Protein AF-A0A1V2QGU8-F1 (afdb_monomer_lite)

Secondary structure (DSSP, 8-state):
---TTTTTTHHHHTT--HHHHHHHHHHHHHHHHSS-EEEEEEEESSTTSPEEEEEEEEEE-HHHHS-HHHHHHHHHHHHHHHHHH--S---SSTTSPPPPSEEEEEEEEEEGGGGGG--TT-EEEEE----SHHHHHHHHHHHHHHTS--

Radius of gyration: 20.59 Å; chains: 1; bounding box: 44×32×71 Å

pLDDT: mean 78.61, std 14.87, range [33.34, 94.44]

Structure (mmCIF, N/CA/C/O backbone):
data_AF-A0A1V2QGU8-F1
#
_entry.id   AF-A0A1V2QGU8-F1
#
loop_
_atom_site.group_PDB
_atom_site.id
_atom_site.type_symbol
_atom_site.label_atom_id
_atom_site.label_alt_id
_atom_site.label_comp_id
_atom_site.label_asym_id
_atom_site.label_entity_id
_atom_site.label_seq_id
_atom_site.pdbx_PDB_ins_code
_atom_site.Cartn_x
_atom_site.Cartn_y
_atom_site.Cartn_z
_atom_site.occupancy
_atom_site.B_iso_or_equiv
_atom_site.auth_seq_id
_atom_site.auth_comp_id
_atom_site.auth_asym_id
_atom_site.auth_atom_id
_atom_site.pdbx_PDB_model_num
ATOM 1 N N . MET A 1 1 ? 11.550 21.741 -3.006 1.00 41.78 1 MET A N 1
ATOM 2 C CA . MET A 1 1 ? 11.364 20.916 -1.795 1.00 41.78 1 MET A CA 1
ATOM 3 C C . MET A 1 1 ? 12.105 19.612 -2.022 1.00 41.78 1 MET A C 1
ATOM 5 O O . MET A 1 1 ? 11.715 18.858 -2.901 1.00 41.78 1 MET A O 1
ATOM 9 N N . GLN A 1 2 ? 13.230 19.404 -1.339 1.00 33.34 2 GLN A N 1
ATOM 10 C CA . GLN A 1 2 ? 13.878 18.092 -1.296 1.00 33.34 2 GLN A CA 1
ATOM 11 C C . GLN A 1 2 ? 13.018 17.204 -0.393 1.00 33.34 2 GLN A C 1
ATOM 13 O O . GLN A 1 2 ? 12.654 17.648 0.692 1.00 33.34 2 GLN A O 1
ATOM 18 N N . TYR A 1 3 ? 12.675 15.998 -0.843 1.00 42.44 3 TYR A N 1
ATOM 19 C CA . TYR A 1 3 ? 12.063 14.953 -0.019 1.00 42.44 3 TYR A CA 1
ATOM 20 C C . TYR A 1 3 ? 13.180 13.971 0.359 1.00 42.44 3 TYR A C 1
ATOM 22 O O . TYR A 1 3 ? 13.440 13.046 -0.408 1.00 42.44 3 TYR A O 1
ATOM 30 N N . PRO A 1 4 ? 13.902 14.152 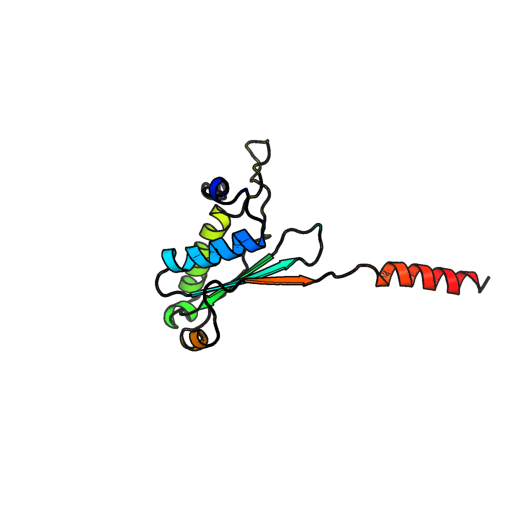1.483 1.00 53.25 4 PRO A N 1
ATOM 31 C CA . PRO A 1 4 ? 15.121 13.388 1.731 1.00 53.25 4 PRO A CA 1
ATOM 32 C C . PRO A 1 4 ? 14.880 11.917 2.111 1.00 53.25 4 PRO A C 1
ATOM 34 O O . PRO A 1 4 ? 15.836 11.242 2.491 1.00 53.25 4 PRO A O 1
ATOM 37 N N . TYR A 1 5 ? 13.644 11.410 2.043 1.00 59.56 5 TYR A N 1
ATOM 38 C CA . TYR A 1 5 ? 13.246 10.121 2.623 1.00 59.56 5 TYR A CA 1
ATOM 39 C C . TYR A 1 5 ? 12.699 9.092 1.621 1.00 59.56 5 TYR A C 1
ATOM 41 O O . TYR A 1 5 ? 12.686 7.904 1.931 1.00 59.56 5 TYR A O 1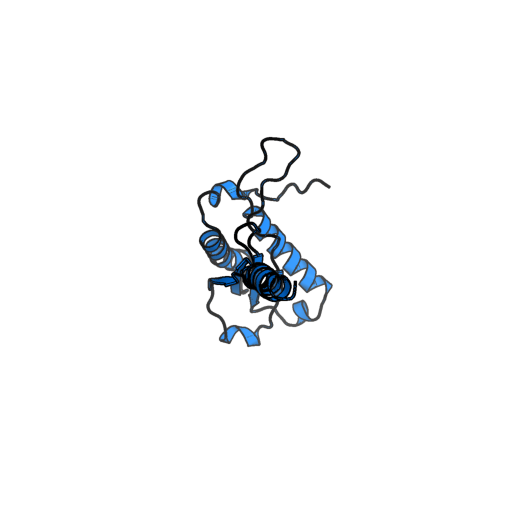
ATOM 49 N N . ILE A 1 6 ? 12.317 9.504 0.408 1.00 68.88 6 ILE A N 1
ATOM 50 C CA . ILE A 1 6 ? 11.683 8.604 -0.568 1.00 68.88 6 ILE A CA 1
ATOM 51 C C . ILE A 1 6 ? 12.717 7.612 -1.117 1.00 68.88 6 ILE A C 1
ATOM 53 O O . ILE A 1 6 ? 13.813 7.997 -1.532 1.00 68.88 6 ILE A O 1
ATOM 57 N N . GLY A 1 7 ? 12.369 6.325 -1.092 1.00 74.94 7 GLY A N 1
ATOM 58 C CA . GLY A 1 7 ? 13.223 5.246 -1.579 1.00 74.94 7 GLY A CA 1
ATOM 59 C C . GLY A 1 7 ? 14.373 4.825 -0.674 1.00 74.94 7 GLY A C 1
ATOM 60 O O . GLY A 1 7 ? 15.192 4.037 -1.115 1.00 74.94 7 GLY A O 1
ATOM 61 N N . ARG A 1 8 ? 14.483 5.280 0.581 1.00 82.25 8 ARG A N 1
ATOM 62 C CA . ARG A 1 8 ? 15.614 4.893 1.457 1.00 82.25 8 ARG A CA 1
ATOM 63 C C . ARG A 1 8 ? 15.790 3.380 1.643 1.00 82.25 8 ARG A C 1
ATOM 65 O O . ARG A 1 8 ? 16.911 2.926 1.869 1.00 82.25 8 ARG A O 1
ATOM 72 N N . ARG A 1 9 ? 14.712 2.603 1.522 1.00 84.06 9 ARG A N 1
ATOM 73 C CA . ARG A 1 9 ? 14.689 1.142 1.700 1.00 84.06 9 ARG A CA 1
ATOM 74 C C . ARG A 1 9 ? 14.442 0.393 0.387 1.00 84.06 9 ARG A C 1
ATOM 76 O O . ARG A 1 9 ? 14.146 -0.800 0.391 1.00 84.06 9 ARG A O 1
ATOM 83 N N . PHE A 1 10 ? 14.599 1.063 -0.760 1.00 82.50 10 PHE A N 1
ATOM 84 C CA . PHE A 1 10 ? 14.377 0.446 -2.072 1.00 82.50 10 PHE A CA 1
ATOM 85 C C . PHE A 1 10 ? 15.278 -0.778 -2.305 1.00 82.50 10 PHE A C 1
ATOM 87 O O . PHE A 1 10 ? 14.813 -1.780 -2.833 1.00 82.50 10 PHE A O 1
ATOM 94 N N . HIS A 1 11 ? 16.532 -0.740 -1.845 1.00 82.88 11 HIS A N 1
ATOM 95 C CA . HIS A 1 11 ? 17.500 -1.832 -1.985 1.00 82.88 11 HIS A CA 1
ATOM 96 C C . HIS A 1 11 ? 17.025 -3.136 -1.316 1.00 82.88 11 HIS A C 1
ATOM 98 O O . HIS A 1 11 ? 17.378 -4.229 -1.747 1.00 82.88 11 HIS A O 1
ATOM 104 N N . GLU A 1 12 ? 16.165 -3.050 -0.296 1.00 86.56 12 GLU A N 1
ATOM 105 C CA . GLU A 1 12 ? 15.563 -4.222 0.356 1.00 86.56 12 GLU A CA 1
ATOM 106 C C . GLU A 1 12 ? 14.490 -4.886 -0.523 1.00 86.56 12 GLU A C 1
ATOM 108 O O . GLU A 1 12 ? 14.176 -6.071 -0.370 1.00 86.56 12 GLU A O 1
ATOM 113 N N . THR A 1 13 ? 13.914 -4.124 -1.455 1.00 84.19 13 THR A N 1
ATOM 114 C CA . THR A 1 13 ? 12.712 -4.497 -2.208 1.00 84.19 13 THR A CA 1
ATOM 115 C C . THR A 1 13 ? 12.879 -4.433 -3.724 1.00 84.19 13 THR A C 1
ATOM 117 O O . THR A 1 13 ? 11.959 -4.816 -4.447 1.00 84.19 13 THR A O 1
ATOM 120 N N . GLU A 1 14 ? 14.049 -4.047 -4.234 1.00 82.56 14 GLU A N 1
ATOM 121 C CA . GLU A 1 14 ? 14.338 -3.870 -5.663 1.00 82.56 14 GLU A CA 1
ATOM 122 C C . GLU A 1 14 ? 14.016 -5.123 -6.494 1.00 82.56 14 GLU A C 1
ATOM 124 O O . GLU A 1 14 ? 13.471 -5.036 -7.591 1.00 82.56 14 GLU A O 1
ATOM 129 N N . ARG A 1 15 ? 14.229 -6.310 -5.925 1.00 85.50 15 ARG A N 1
ATOM 130 C CA . ARG A 1 15 ? 13.960 -7.603 -6.571 1.00 85.50 15 ARG A CA 1
ATOM 131 C C . ARG A 1 15 ? 12.506 -8.069 -6.486 1.00 85.50 15 ARG A C 1
ATOM 133 O O . ARG A 1 15 ? 12.149 -9.077 -7.091 1.00 85.50 15 ARG A O 1
ATOM 140 N N . LEU A 1 16 ? 11.677 -7.406 -5.681 1.00 87.56 16 LEU A N 1
ATOM 141 C CA . LEU A 1 16 ? 10.292 -7.812 -5.466 1.00 87.56 16 LEU A CA 1
ATOM 142 C C . LEU A 1 16 ? 9.410 -7.336 -6.619 1.00 87.56 16 LEU A C 1
ATOM 144 O O . LEU A 1 16 ? 9.430 -6.169 -7.003 1.00 87.56 16 LEU A O 1
ATOM 148 N N . SER A 1 17 ? 8.558 -8.229 -7.118 1.00 88.19 17 SER A N 1
ATOM 149 C CA . SER A 1 17 ? 7.426 -7.819 -7.950 1.00 88.19 17 SER A CA 1
ATOM 150 C C . SER A 1 17 ? 6.452 -6.946 -7.150 1.00 88.19 17 SER A C 1
ATOM 152 O O . SER A 1 17 ? 6.402 -7.008 -5.922 1.00 88.19 17 SER A O 1
ATOM 154 N N . VAL A 1 18 ? 5.612 -6.171 -7.836 1.00 89.56 18 VAL A N 1
ATOM 155 C CA . VAL A 1 18 ? 4.650 -5.266 -7.183 1.00 89.56 18 VAL A CA 1
ATOM 156 C C . VAL A 1 18 ? 3.725 -5.973 -6.170 1.00 89.56 18 VAL A C 1
ATOM 158 O O . VAL A 1 18 ? 3.604 -5.485 -5.045 1.00 89.56 18 VAL A O 1
ATOM 161 N N . PRO A 1 19 ? 3.118 -7.140 -6.470 1.00 89.94 19 PRO A N 1
ATOM 162 C CA . PRO A 1 19 ? 2.336 -7.872 -5.473 1.00 89.94 19 PRO A CA 1
ATOM 163 C C . PRO A 1 19 ? 3.158 -8.350 -4.269 1.00 89.94 19 PRO A C 1
ATOM 165 O O . PRO A 1 19 ? 2.643 -8.383 -3.152 1.00 89.94 19 PRO A O 1
ATOM 168 N N . GLN A 1 20 ? 4.427 -8.721 -4.476 1.00 90.69 20 GLN A N 1
ATOM 169 C CA . GLN A 1 20 ? 5.322 -9.120 -3.386 1.00 90.69 20 GLN A CA 1
ATOM 170 C C . GLN A 1 20 ? 5.703 -7.925 -2.513 1.00 90.69 20 GLN A C 1
ATOM 172 O O . GLN A 1 20 ? 5.694 -8.059 -1.294 1.00 90.69 20 GLN A O 1
ATOM 177 N N . LEU A 1 21 ? 5.971 -6.764 -3.116 1.00 92.25 21 LEU A N 1
ATOM 178 C CA . LEU A 1 21 ? 6.194 -5.516 -2.390 1.00 92.25 21 LEU A CA 1
ATOM 179 C C . LEU A 1 21 ? 4.964 -5.146 -1.552 1.00 92.25 21 LEU A C 1
ATOM 181 O O . LEU A 1 21 ? 5.097 -4.864 -0.369 1.00 92.25 21 LEU A O 1
ATOM 185 N N . ALA A 1 22 ? 3.759 -5.223 -2.121 1.00 92.69 22 ALA A N 1
ATOM 186 C CA . ALA A 1 22 ? 2.535 -4.962 -1.368 1.00 92.69 22 ALA A CA 1
ATOM 187 C C . ALA A 1 22 ? 2.364 -5.927 -0.187 1.00 92.69 22 ALA A C 1
ATOM 189 O O . ALA A 1 22 ? 1.989 -5.499 0.899 1.00 92.69 22 ALA A O 1
ATOM 190 N N . ARG A 1 23 ? 2.677 -7.218 -0.365 1.00 92.62 23 ARG A N 1
ATOM 191 C CA . ARG A 1 23 ? 2.626 -8.190 0.737 1.00 92.62 23 ARG A CA 1
ATOM 192 C C . ARG A 1 23 ? 3.655 -7.871 1.816 1.00 92.62 23 ARG A C 1
ATOM 194 O O . ARG A 1 23 ? 3.292 -7.830 2.982 1.00 92.62 23 ARG A O 1
ATOM 201 N N . HIS A 1 24 ? 4.886 -7.565 1.416 1.00 92.75 24 HIS A N 1
ATOM 202 C CA . HIS A 1 24 ? 5.939 -7.138 2.332 1.00 92.75 24 HIS A CA 1
ATOM 203 C C . HIS A 1 24 ? 5.516 -5.913 3.159 1.00 92.75 24 HIS A C 1
ATOM 205 O O . HIS A 1 24 ? 5.650 -5.923 4.379 1.00 92.75 24 HIS A O 1
ATOM 211 N N . LEU A 1 25 ? 4.918 -4.901 2.520 1.00 93.06 25 LEU A N 1
ATOM 212 C CA . LEU A 1 25 ? 4.381 -3.724 3.206 1.00 93.06 25 LEU A CA 1
ATOM 213 C C . LEU A 1 25 ? 3.269 -4.094 4.199 1.00 93.06 25 LEU A C 1
ATOM 215 O O . LEU A 1 25 ? 3.270 -3.595 5.320 1.00 93.06 25 LEU A O 1
ATOM 219 N N . MET A 1 26 ? 2.337 -4.979 3.828 1.00 93.81 26 MET A N 1
ATOM 220 C CA . MET A 1 26 ? 1.255 -5.393 4.733 1.00 93.81 26 MET A CA 1
ATOM 221 C C . MET A 1 26 ? 1.741 -6.227 5.928 1.00 93.81 26 MET A C 1
ATOM 223 O O . MET A 1 26 ? 1.037 -6.283 6.934 1.00 93.81 26 MET A O 1
ATOM 227 N N . ASP A 1 27 ? 2.924 -6.839 5.840 1.00 91.81 27 ASP A N 1
ATOM 228 C CA . ASP A 1 27 ? 3.565 -7.543 6.956 1.00 91.81 27 ASP A CA 1
ATOM 229 C C . ASP A 1 27 ? 4.368 -6.588 7.862 1.00 91.81 27 ASP A C 1
ATOM 231 O O . ASP A 1 27 ? 4.463 -6.809 9.072 1.00 91.81 27 ASP A O 1
ATOM 235 N N . GLU A 1 28 ? 4.934 -5.516 7.299 1.00 91.56 28 GLU A N 1
ATOM 236 C CA . GLU A 1 28 ? 5.786 -4.564 8.021 1.00 91.56 28 GLU A CA 1
ATOM 237 C C . GLU A 1 28 ? 4.993 -3.441 8.707 1.00 91.56 28 GLU A C 1
ATOM 239 O O . GLU A 1 28 ? 5.266 -3.110 9.863 1.00 91.56 28 GLU A O 1
ATOM 244 N N . LEU A 1 29 ? 3.967 -2.888 8.050 1.00 91.88 29 LEU A N 1
ATOM 245 C CA . LEU A 1 29 ? 3.142 -1.803 8.599 1.00 91.88 29 LEU A CA 1
ATOM 246 C C . LEU A 1 29 ? 2.537 -2.129 9.982 1.00 91.88 29 LEU A C 1
ATOM 248 O O . LEU A 1 29 ? 2.667 -1.297 10.883 1.00 91.88 29 LEU A O 1
ATOM 252 N N . PRO A 1 30 ? 1.954 -3.320 10.236 1.00 90.88 30 PRO A N 1
ATOM 253 C CA . PRO A 1 30 ? 1.438 -3.653 11.566 1.00 90.88 30 PRO A CA 1
ATOM 254 C C . PRO A 1 30 ? 2.491 -3.542 12.680 1.00 90.88 30 PRO A C 1
ATOM 256 O O . PRO A 1 30 ? 2.169 -3.132 13.795 1.00 90.88 30 PRO A O 1
ATOM 259 N N . ARG A 1 31 ? 3.759 -3.867 12.385 1.00 90.56 31 ARG A N 1
ATOM 260 C CA . ARG A 1 31 ? 4.862 -3.805 13.360 1.00 90.56 31 ARG A CA 1
ATOM 261 C C . ARG A 1 31 ? 5.223 -2.369 13.725 1.00 90.56 31 ARG A C 1
ATOM 263 O O . ARG A 1 31 ? 5.548 -2.101 14.874 1.00 90.56 31 ARG A O 1
ATOM 270 N N . GLN A 1 32 ? 5.147 -1.461 12.754 1.00 89.56 32 GLN A N 1
ATOM 271 C CA . GLN A 1 32 ? 5.494 -0.047 12.925 1.00 89.56 32 GLN A CA 1
ATOM 272 C C . GLN A 1 32 ? 4.388 0.750 13.626 1.00 89.56 32 GLN A C 1
ATOM 274 O O . GLN A 1 32 ? 4.668 1.724 14.325 1.00 89.56 32 GLN A O 1
ATOM 279 N N . PHE A 1 33 ? 3.130 0.347 13.430 1.00 89.75 33 PHE A N 1
ATOM 280 C CA . PHE A 1 33 ? 1.972 1.114 13.882 1.00 89.75 33 PHE A CA 1
ATOM 281 C C . PHE A 1 33 ? 1.243 0.537 15.096 1.00 89.75 33 PHE A C 1
ATOM 283 O O . PHE A 1 33 ? 0.435 1.263 15.657 1.00 89.75 33 PHE A O 1
ATOM 290 N N . GLY A 1 34 ? 1.544 -0.697 15.523 1.00 82.69 34 GLY A N 1
ATOM 291 C CA . GLY A 1 34 ? 1.134 -1.269 16.812 1.00 82.69 34 GLY A CA 1
ATOM 292 C C . GLY A 1 34 ? -0.378 -1.271 17.076 1.00 82.69 34 GLY A C 1
ATOM 293 O O . GLY A 1 34 ? -0.966 -0.258 17.429 1.00 82.69 34 GLY A O 1
ATOM 294 N N . GLY A 1 35 ? -1.030 -2.430 16.959 1.00 84.06 35 GLY A N 1
ATOM 295 C CA . GLY A 1 35 ? -2.477 -2.557 17.209 1.00 84.06 35 GLY A CA 1
ATOM 296 C C . GLY A 1 35 ? -3.368 -2.149 16.029 1.00 84.06 35 GLY A C 1
ATOM 297 O O . GLY A 1 35 ? -4.562 -2.447 16.036 1.00 84.06 35 GLY A O 1
ATOM 298 N N . LEU A 1 36 ? -2.783 -1.559 14.982 1.00 89.62 36 LEU A N 1
ATOM 299 C CA . LEU A 1 36 ? -3.429 -1.371 13.687 1.00 89.62 36 LEU A CA 1
ATOM 300 C C . LEU A 1 36 ? -3.206 -2.579 12.778 1.00 89.62 36 LEU A C 1
ATOM 302 O O . LEU A 1 36 ? -2.139 -3.197 12.764 1.00 89.62 36 LEU A O 1
ATOM 306 N N . TRP A 1 37 ? -4.222 -2.880 11.977 1.00 90.94 37 TRP A N 1
ATOM 307 C CA . TRP A 1 37 ? -4.198 -3.978 11.019 1.00 90.94 37 TRP A CA 1
ATOM 308 C C . TRP A 1 37 ? -4.304 -3.425 9.608 1.00 90.94 37 TRP A C 1
ATOM 310 O O . TRP A 1 37 ? -4.975 -2.423 9.377 1.00 90.94 37 TRP A O 1
ATOM 320 N N . PHE A 1 38 ? -3.660 -4.097 8.659 1.00 92.31 38 PHE A N 1
ATOM 321 C CA . PHE A 1 38 ? -3.521 -3.589 7.301 1.00 92.31 38 PHE A CA 1
ATOM 322 C C . PHE A 1 38 ? -3.918 -4.649 6.279 1.00 92.31 38 PHE A C 1
ATOM 324 O O . PHE A 1 38 ? -3.620 -5.841 6.425 1.00 92.31 38 PHE A O 1
ATOM 331 N N . SER A 1 39 ? -4.580 -4.196 5.221 1.00 92.12 39 SER A N 1
ATOM 332 C CA . SER A 1 39 ? -4.762 -4.960 3.992 1.00 92.12 39 SER A CA 1
ATOM 333 C C . SER A 1 39 ? -4.589 -4.047 2.789 1.00 92.12 39 SER A C 1
ATOM 335 O O . SER A 1 39 ? -4.716 -2.828 2.908 1.00 92.12 39 SER A O 1
ATOM 337 N N . ALA A 1 40 ? -4.281 -4.635 1.638 1.00 93.19 40 ALA A N 1
ATOM 338 C CA . ALA A 1 40 ? -4.093 -3.870 0.420 1.00 93.19 40 ALA A CA 1
ATOM 339 C C . ALA A 1 40 ? -4.807 -4.492 -0.772 1.00 93.19 40 ALA A C 1
ATOM 341 O O . ALA A 1 40 ? -4.891 -5.714 -0.935 1.00 93.19 40 ALA A O 1
ATOM 342 N N . THR A 1 41 ? -5.246 -3.625 -1.672 1.00 92.00 41 THR A N 1
ATOM 343 C CA . THR A 1 41 ? -5.621 -3.993 -3.030 1.00 92.00 41 THR A CA 1
ATOM 344 C C . THR A 1 41 ? -4.665 -3.314 -3.992 1.00 92.00 41 THR A C 1
ATOM 346 O O . THR A 1 41 ? -4.581 -2.092 -4.022 1.00 92.00 41 THR A O 1
ATOM 349 N N . VAL A 1 42 ? -3.953 -4.105 -4.792 1.00 92.38 42 VAL A N 1
ATOM 350 C CA . VAL A 1 42 ? -3.104 -3.595 -5.870 1.00 92.38 42 VAL A CA 1
ATOM 351 C C . VAL A 1 42 ? -3.755 -3.840 -7.215 1.00 92.38 42 VAL A C 1
ATOM 353 O O . VAL A 1 42 ? -4.262 -4.932 -7.489 1.00 92.38 42 VAL A O 1
ATOM 356 N N . TYR A 1 43 ? -3.755 -2.826 -8.068 1.00 90.44 43 TYR A N 1
ATOM 357 C CA . TYR A 1 43 ? -4.390 -2.914 -9.373 1.00 90.44 43 TYR A CA 1
ATOM 358 C C . TYR A 1 43 ? -3.735 -2.009 -10.400 1.00 90.44 43 TYR A C 1
ATOM 360 O O . TYR A 1 43 ? -2.981 -1.100 -10.074 1.00 90.44 43 TYR A O 1
ATOM 368 N N . ARG A 1 44 ? -4.029 -2.285 -11.666 1.00 87.06 44 ARG A N 1
ATOM 369 C CA . ARG A 1 44 ? -3.702 -1.417 -12.795 1.00 87.06 44 ARG A CA 1
ATOM 370 C C . ARG A 1 44 ? -4.798 -1.529 -13.844 1.00 87.06 44 ARG A C 1
ATOM 372 O O . ARG A 1 44 ? -5.361 -2.612 -14.036 1.00 87.06 44 ARG A O 1
ATOM 379 N N . TYR A 1 45 ? -5.087 -0.419 -14.514 1.00 80.31 45 TYR A N 1
ATOM 380 C CA . TYR A 1 45 ? -6.086 -0.358 -15.587 1.00 80.31 45 TYR A CA 1
ATOM 381 C C . TYR A 1 45 ? -5.488 -0.655 -16.966 1.00 80.31 45 TYR A C 1
ATOM 383 O O . TYR A 1 45 ? -6.187 -1.061 -17.894 1.00 80.31 45 TYR A O 1
ATOM 391 N N . ARG A 1 46 ? -4.176 -0.459 -17.119 1.00 76.69 46 ARG A N 1
ATOM 392 C CA . ARG A 1 46 ? -3.439 -0.760 -18.346 1.00 76.69 46 ARG A CA 1
ATOM 393 C C . ARG A 1 46 ? -2.052 -1.298 -18.017 1.00 76.69 46 ARG A C 1
ATOM 395 O O . ARG A 1 46 ? -1.541 -1.094 -16.921 1.00 76.69 46 ARG A O 1
ATOM 402 N N . ALA A 1 47 ? -1.450 -2.020 -18.960 1.00 75.50 47 ALA A N 1
ATOM 403 C CA . ALA A 1 47 ? -0.135 -2.627 -18.757 1.00 75.50 47 ALA A CA 1
ATOM 404 C C . ALA A 1 47 ? 1.011 -1.599 -18.733 1.00 75.50 47 ALA A C 1
ATOM 406 O O . ALA A 1 47 ? 2.037 -1.879 -18.123 1.00 75.50 47 ALA A O 1
ATOM 407 N N . ASP A 1 48 ? 0.815 -0.445 -19.377 1.00 76.06 48 ASP A N 1
ATOM 408 C CA . ASP A 1 48 ? 1.761 0.671 -19.506 1.00 76.06 48 ASP A CA 1
ATOM 409 C C . ASP A 1 48 ? 1.647 1.715 -18.383 1.00 76.06 48 ASP A C 1
ATOM 411 O O . ASP A 1 48 ? 2.418 2.668 -18.353 1.00 76.06 48 ASP A O 1
ATOM 415 N N . GLN A 1 49 ? 0.694 1.552 -17.464 1.00 77.69 49 GLN A N 1
ATOM 416 C CA . GLN A 1 49 ? 0.513 2.453 -16.327 1.00 77.69 49 GLN A CA 1
ATOM 417 C C . GLN A 1 49 ? 1.206 1.915 -15.066 1.00 77.69 49 GLN A C 1
ATOM 419 O O . GLN A 1 49 ? 1.276 0.691 -14.886 1.00 77.69 49 GLN A O 1
ATOM 424 N N . PRO A 1 50 ? 1.665 2.806 -14.163 1.00 78.75 50 PRO A N 1
ATOM 425 C CA . PRO A 1 50 ? 2.074 2.412 -12.822 1.00 78.75 50 PRO A CA 1
ATOM 426 C C . PRO A 1 50 ? 0.940 1.683 -12.101 1.00 78.75 50 PRO A C 1
ATOM 428 O O . PRO A 1 50 ? -0.244 1.886 -12.388 1.00 78.75 50 PRO A O 1
ATOM 431 N N . TRP A 1 51 ? 1.298 0.835 -11.144 1.00 88.44 51 TRP A N 1
ATOM 432 C CA . TRP A 1 51 ? 0.292 0.196 -10.309 1.00 88.44 51 TRP A CA 1
ATOM 433 C C . TRP A 1 51 ? -0.323 1.210 -9.348 1.00 88.44 51 TRP A C 1
ATOM 435 O O . TRP A 1 51 ? 0.273 2.228 -9.020 1.00 88.44 51 TRP A O 1
ATOM 445 N N . THR A 1 52 ? -1.513 0.928 -8.855 1.00 90.94 52 THR A N 1
ATOM 446 C CA . THR A 1 52 ? -2.130 1.652 -7.745 1.00 90.94 52 THR A CA 1
ATOM 447 C C . THR A 1 52 ? -2.235 0.705 -6.561 1.00 90.94 52 THR A C 1
ATOM 449 O O . THR A 1 52 ? -2.426 -0.502 -6.749 1.00 90.94 52 THR A O 1
ATOM 452 N N . ILE A 1 53 ? -2.080 1.239 -5.351 1.00 93.19 53 ILE A N 1
ATOM 453 C CA . ILE A 1 53 ? -2.276 0.501 -4.106 1.00 93.19 53 ILE A CA 1
ATOM 454 C C . ILE A 1 53 ? -3.311 1.227 -3.251 1.00 93.19 53 ILE A C 1
ATOM 456 O O . ILE A 1 53 ? -3.104 2.365 -2.844 1.00 93.19 53 ILE A O 1
ATOM 460 N N . ASP A 1 54 ? -4.418 0.551 -2.968 1.00 92.94 54 ASP A N 1
ATOM 461 C CA . ASP A 1 54 ? -5.375 0.991 -1.960 1.00 92.94 54 ASP A CA 1
ATOM 462 C C . ASP A 1 54 ? -5.065 0.237 -0.666 1.00 92.94 54 ASP A C 1
ATOM 464 O O . ASP A 1 54 ? -5.202 -0.988 -0.626 1.00 92.94 54 ASP A O 1
ATOM 468 N N . VAL A 1 55 ? -4.670 0.946 0.386 1.00 94.44 55 VAL A N 1
ATOM 469 C CA . VAL A 1 55 ? -4.382 0.401 1.715 1.00 94.44 55 VAL A CA 1
ATOM 470 C C . VAL A 1 55 ? -5.567 0.664 2.632 1.00 94.44 55 VAL A C 1
ATOM 472 O O . VAL A 1 55 ? -5.961 1.804 2.852 1.00 94.44 55 VAL A O 1
ATOM 475 N N . GLN A 1 56 ? -6.133 -0.399 3.186 1.00 92.50 56 GLN A N 1
ATOM 476 C CA . GLN A 1 56 ? -7.179 -0.323 4.197 1.00 92.50 56 GLN A CA 1
ATOM 477 C C . GLN A 1 56 ? -6.548 -0.550 5.572 1.00 92.50 56 GLN A C 1
ATOM 479 O O . GLN A 1 56 ? -5.824 -1.533 5.763 1.00 92.50 56 GLN A O 1
ATOM 484 N N . VAL A 1 57 ? -6.819 0.360 6.508 1.00 93.19 57 VAL A N 1
ATOM 485 C CA . VAL A 1 57 ? -6.273 0.364 7.870 1.00 93.19 57 VAL A CA 1
ATOM 486 C C . VAL A 1 57 ? -7.411 0.157 8.855 1.00 93.19 57 VAL A C 1
ATOM 488 O O . VAL A 1 57 ? -8.359 0.935 8.872 1.00 93.19 57 VAL A O 1
ATOM 491 N N . PHE A 1 58 ? -7.307 -0.867 9.692 1.00 90.69 58 PHE A N 1
ATOM 492 C CA . PHE A 1 58 ? -8.346 -1.260 10.641 1.00 90.69 58 PHE A CA 1
ATOM 493 C C . PHE A 1 58 ? -7.867 -1.109 12.075 1.00 90.69 58 PHE A C 1
ATOM 495 O O . PHE A 1 58 ? -6.667 -1.179 12.354 1.00 90.69 58 PHE A O 1
ATOM 502 N N . GLY A 1 59 ? -8.820 -0.999 13.000 1.00 87.19 59 GLY A N 1
ATOM 503 C CA . GLY A 1 59 ? -8.498 -0.791 14.409 1.00 87.19 59 GLY A CA 1
ATOM 504 C C . GLY A 1 59 ? -8.231 0.662 14.764 1.00 87.19 59 GLY A C 1
ATOM 505 O O . GLY A 1 59 ? -7.583 0.920 15.770 1.00 87.19 59 GLY A O 1
ATOM 506 N N . VAL A 1 60 ? -8.662 1.606 13.924 1.00 87.81 60 VAL A N 1
ATOM 507 C CA . VAL A 1 60 ? -8.451 3.025 14.195 1.00 87.81 60 VAL A CA 1
ATOM 508 C C . VAL A 1 60 ? -9.505 3.493 15.193 1.00 87.81 60 VAL A C 1
ATOM 510 O O . VAL A 1 60 ? -10.708 3.380 14.944 1.00 87.81 60 VAL A O 1
ATOM 513 N N . ALA A 1 61 ? -9.042 4.026 16.322 1.00 87.38 61 ALA A N 1
ATOM 514 C CA . ALA A 1 61 ? -9.903 4.560 17.367 1.00 87.38 61 ALA A CA 1
ATOM 515 C C . ALA A 1 61 ? -10.775 5.715 16.841 1.00 87.38 61 ALA A C 1
ATOM 517 O O . ALA A 1 61 ? -10.317 6.554 16.058 1.00 87.38 61 ALA A O 1
ATOM 518 N N . SER A 1 62 ? -12.030 5.793 17.296 1.00 86.44 62 SER A N 1
ATOM 519 C CA . SER A 1 62 ? -13.004 6.770 16.779 1.00 86.44 62 SER A CA 1
ATOM 520 C C . SER A 1 62 ? -12.528 8.217 16.916 1.00 86.44 62 SER A C 1
ATOM 522 O O . SER A 1 62 ? -12.662 8.995 15.982 1.00 86.44 62 SER A O 1
ATOM 524 N N . ASN A 1 63 ? -11.846 8.563 18.010 1.00 85.94 63 ASN A N 1
ATOM 525 C CA . ASN A 1 63 ? -11.299 9.909 18.225 1.00 85.94 63 ASN A CA 1
ATOM 526 C C . ASN A 1 63 ? -10.249 10.339 17.176 1.00 85.94 63 ASN A C 1
ATOM 528 O O . ASN A 1 63 ? -10.005 11.536 16.999 1.00 85.94 63 ASN A O 1
ATOM 532 N N . VAL A 1 64 ? -9.599 9.384 16.506 1.00 86.06 64 VAL A N 1
ATOM 533 C CA . VAL A 1 64 ? -8.666 9.645 15.401 1.00 86.06 64 VAL A CA 1
ATOM 534 C C . VAL A 1 64 ? -9.430 9.850 14.094 1.00 86.06 64 VAL A C 1
ATOM 536 O O . VAL A 1 64 ? -9.055 10.721 13.314 1.00 86.06 64 VAL A O 1
ATOM 539 N N . LEU A 1 65 ? -10.502 9.088 13.867 1.00 85.69 65 LEU A N 1
ATOM 540 C CA . LEU A 1 65 ? -11.351 9.196 12.675 1.00 85.69 65 LEU A CA 1
ATOM 541 C C . LEU A 1 65 ? -12.196 10.476 12.679 1.00 85.69 65 LEU A C 1
ATOM 543 O O . LEU A 1 65 ? -12.286 11.153 11.656 1.00 85.69 65 LEU A O 1
ATOM 547 N N . ASP A 1 66 ? -12.727 10.855 13.841 1.00 88.31 66 ASP A N 1
ATOM 548 C CA . ASP A 1 66 ? -13.562 12.048 14.028 1.00 88.31 66 ASP A CA 1
ATOM 549 C C . ASP A 1 66 ? -12.757 13.357 13.906 1.00 88.31 66 ASP A C 1
ATOM 551 O O . ASP A 1 66 ? -13.319 14.443 13.755 1.00 88.31 66 ASP A O 1
ATOM 555 N N . SER A 1 67 ? -11.422 13.274 13.960 1.00 91.00 67 SER A N 1
ATOM 556 C CA . SER A 1 67 ? -10.518 14.414 13.830 1.00 91.00 67 SER A CA 1
ATOM 557 C C . SER A 1 67 ? -9.778 14.381 12.497 1.00 91.00 67 SER A C 1
ATOM 559 O O . SER A 1 67 ? -8.862 13.583 12.296 1.00 91.00 67 SER A O 1
ATOM 561 N N . SER A 1 68 ? -10.096 15.330 11.612 1.00 89.06 68 SER A N 1
ATOM 562 C CA . SER A 1 68 ? -9.405 15.480 10.325 1.00 89.06 68 SER A CA 1
ATOM 563 C C . SER A 1 68 ? -7.890 15.644 10.488 1.00 89.06 68 SER A C 1
ATOM 565 O O . SER A 1 68 ? -7.120 15.123 9.692 1.00 89.06 68 SER A O 1
ATOM 567 N N . HIS A 1 69 ? -7.424 16.330 11.531 1.00 92.00 69 HIS A N 1
ATOM 568 C CA . HIS A 1 69 ? -5.992 16.520 11.765 1.00 92.00 69 HIS A CA 1
ATOM 569 C C . HIS A 1 69 ? -5.272 15.212 12.119 1.00 92.00 69 HIS A C 1
ATOM 571 O O . HIS A 1 69 ? -4.190 14.933 11.597 1.00 92.00 69 HIS A O 1
ATOM 577 N N . HIS A 1 70 ? -5.861 14.390 12.992 1.00 89.00 70 HIS A N 1
ATOM 578 C CA . HIS A 1 70 ? -5.254 13.122 13.400 1.00 89.00 70 HIS A CA 1
ATOM 579 C C . HIS A 1 70 ? -5.290 12.080 12.281 1.00 89.00 70 HIS A C 1
ATOM 581 O O . HIS A 1 70 ? -4.280 11.407 12.061 1.00 89.00 70 HIS A O 1
ATOM 587 N N . SER A 1 71 ? -6.398 11.989 11.541 1.00 91.25 71 SER A N 1
ATOM 588 C CA . SER A 1 71 ? -6.512 11.089 10.393 1.00 91.25 71 SER A CA 1
ATOM 589 C C . SER A 1 71 ? -5.524 11.450 9.282 1.00 91.25 71 SER A C 1
ATOM 591 O O . SER A 1 71 ? -4.773 10.578 8.846 1.00 91.25 71 SER A O 1
ATOM 593 N N . HIS A 1 72 ? -5.405 12.731 8.904 1.00 92.38 72 HIS A N 1
ATOM 594 C CA . HIS A 1 72 ? -4.412 13.163 7.910 1.00 92.38 72 HIS A CA 1
ATOM 595 C C . HIS A 1 72 ? -2.975 12.890 8.358 1.00 92.38 72 HIS A C 1
ATOM 597 O O . HIS A 1 72 ? -2.159 12.450 7.551 1.00 92.38 72 HIS A O 1
ATOM 603 N N . ARG A 1 73 ? -2.650 13.107 9.640 1.00 93.00 73 ARG A N 1
ATOM 604 C CA . ARG A 1 73 ? -1.312 12.803 10.168 1.00 93.00 73 ARG A CA 1
ATOM 605 C C . ARG A 1 73 ? -1.001 11.305 10.087 1.00 93.00 73 ARG A C 1
ATOM 607 O O . ARG A 1 73 ? 0.106 10.939 9.701 1.00 93.00 73 ARG A O 1
ATOM 614 N N . LEU A 1 74 ? -1.956 10.447 10.451 1.00 92.50 74 LEU A N 1
ATOM 615 C CA . LEU A 1 74 ? -1.787 8.996 10.373 1.00 92.50 74 LEU A CA 1
ATOM 616 C C . LEU A 1 74 ? -1.625 8.533 8.918 1.00 92.50 74 LEU A C 1
ATOM 618 O O . LEU A 1 74 ? -0.685 7.801 8.616 1.00 92.50 74 LEU A O 1
ATOM 622 N N . MET A 1 75 ? -2.490 9.006 8.017 1.00 93.94 75 MET A N 1
ATOM 623 C CA . MET A 1 75 ? -2.403 8.708 6.584 1.00 93.94 75 MET A CA 1
ATOM 624 C C . MET A 1 75 ? -1.073 9.176 5.988 1.00 93.94 75 MET A C 1
ATOM 626 O O . MET A 1 75 ? -0.427 8.409 5.283 1.00 93.94 75 MET A O 1
ATOM 630 N N . GLY A 1 76 ? -0.627 10.391 6.319 1.00 92.81 76 GLY A N 1
ATOM 631 C CA . GLY A 1 76 ? 0.657 10.928 5.863 1.00 92.81 76 GLY A CA 1
ATOM 632 C C . GLY A 1 76 ? 1.830 10.046 6.283 1.00 92.81 76 GLY A C 1
ATOM 633 O O . GLY A 1 76 ? 2.642 9.670 5.447 1.00 92.81 76 GLY A O 1
ATOM 634 N N . ARG A 1 77 ? 1.860 9.612 7.548 1.00 92.69 77 ARG A N 1
ATOM 635 C CA . ARG A 1 77 ? 2.925 8.733 8.054 1.00 92.69 77 ARG A CA 1
ATOM 636 C C . ARG A 1 77 ? 2.931 7.352 7.387 1.00 92.69 77 ARG A C 1
ATOM 638 O O . ARG A 1 77 ? 3.995 6.782 7.164 1.00 92.69 77 ARG A O 1
ATOM 645 N N . ILE A 1 78 ? 1.758 6.793 7.085 1.00 93.69 78 ILE A N 1
ATOM 646 C CA . ILE A 1 78 ? 1.650 5.521 6.353 1.00 93.69 78 ILE A CA 1
ATOM 647 C C . ILE A 1 78 ? 2.132 5.701 4.908 1.00 93.69 78 ILE A C 1
ATOM 649 O O . ILE A 1 78 ? 2.871 4.856 4.409 1.00 93.69 78 ILE A O 1
ATOM 653 N N . ALA A 1 79 ? 1.741 6.796 4.251 1.00 92.69 79 ALA A N 1
ATOM 654 C CA . ALA A 1 79 ? 2.163 7.105 2.888 1.00 92.69 79 ALA A CA 1
ATOM 655 C C . ALA A 1 79 ? 3.685 7.279 2.794 1.00 92.69 79 ALA A C 1
ATOM 657 O O . ALA A 1 79 ? 4.309 6.648 1.946 1.00 92.69 79 ALA A O 1
ATOM 658 N N . GLU A 1 80 ? 4.280 8.038 3.719 1.00 90.44 80 GLU A N 1
ATOM 659 C CA . GLU A 1 80 ? 5.732 8.218 3.819 1.00 90.44 80 GLU A CA 1
ATOM 660 C C . GLU A 1 80 ? 6.460 6.876 3.909 1.00 90.44 80 GLU A C 1
ATOM 662 O O . GLU A 1 80 ? 7.392 6.632 3.146 1.00 90.44 80 GLU A O 1
ATOM 667 N N . LEU A 1 81 ? 6.002 5.973 4.784 1.00 90.56 81 LEU A N 1
ATOM 668 C CA . LEU A 1 81 ? 6.639 4.670 4.939 1.00 90.56 81 LEU A CA 1
ATOM 669 C C . LEU A 1 81 ? 6.483 3.795 3.691 1.00 90.56 81 LEU A C 1
ATOM 671 O O . LEU A 1 81 ? 7.418 3.092 3.332 1.00 90.56 81 LEU A O 1
ATOM 675 N N . ILE A 1 82 ? 5.340 3.835 3.001 1.00 91.44 82 ILE A N 1
ATOM 676 C CA . ILE A 1 82 ? 5.179 3.136 1.716 1.00 91.44 82 ILE A CA 1
ATOM 677 C C . ILE A 1 82 ? 6.172 3.692 0.690 1.00 91.44 82 ILE A C 1
ATOM 679 O O . ILE A 1 82 ? 6.826 2.915 -0.011 1.00 91.44 82 ILE A O 1
ATOM 683 N N . ASP A 1 83 ? 6.338 5.014 0.642 1.00 89.19 83 ASP A N 1
ATOM 684 C CA . ASP A 1 83 ? 7.247 5.688 -0.282 1.00 89.19 83 ASP A CA 1
ATOM 685 C C . ASP A 1 83 ? 8.731 5.380 -0.022 1.00 89.19 83 ASP A C 1
ATOM 687 O O . ASP A 1 83 ? 9.535 5.392 -0.958 1.00 89.19 83 ASP A O 1
ATOM 691 N N . GLU A 1 84 ? 9.116 4.997 1.199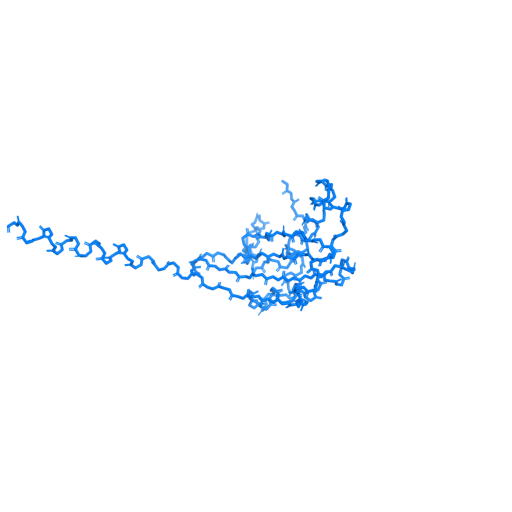 1.00 89.00 84 GLU A N 1
ATOM 692 C CA . GLU A 1 84 ? 10.474 4.514 1.494 1.00 89.00 84 GLU A CA 1
ATOM 693 C C . GLU A 1 84 ? 10.850 3.244 0.708 1.00 89.00 84 GLU A C 1
ATOM 695 O O . GLU A 1 84 ? 12.033 3.037 0.420 1.00 89.00 84 GLU A O 1
ATOM 700 N N . TYR A 1 85 ? 9.867 2.422 0.321 1.00 87.94 85 TYR A N 1
ATOM 701 C CA . TYR A 1 85 ? 10.059 1.195 -0.467 1.00 87.94 85 TYR A CA 1
ATOM 702 C C . TYR A 1 85 ? 9.603 1.328 -1.930 1.00 87.94 85 TYR A C 1
ATOM 704 O O . TYR A 1 85 ? 9.857 0.446 -2.751 1.00 87.94 85 TYR A O 1
ATOM 712 N N . ASN A 1 86 ? 8.888 2.400 -2.276 1.00 86.88 86 ASN A N 1
ATOM 713 C CA . ASN A 1 86 ? 8.153 2.537 -3.534 1.00 86.88 86 ASN A CA 1
ATOM 714 C C . ASN A 1 86 ? 9.001 3.110 -4.690 1.00 86.88 86 ASN A C 1
ATOM 716 O O . ASN A 1 86 ? 8.601 4.063 -5.364 1.00 86.88 86 ASN A O 1
ATOM 720 N N . ILE A 1 87 ? 10.167 2.514 -4.949 1.00 84.12 87 ILE A N 1
ATOM 721 C CA . ILE A 1 87 ? 11.036 2.855 -6.088 1.00 84.12 87 ILE A CA 1
ATOM 722 C C . ILE A 1 87 ? 11.526 1.574 -6.768 1.00 84.12 87 ILE A C 1
ATOM 724 O O . ILE A 1 87 ? 11.860 0.599 -6.099 1.00 84.12 87 ILE A O 1
ATOM 728 N N . THR A 1 88 ? 11.569 1.566 -8.106 1.00 72.06 88 THR A N 1
ATOM 729 C CA . THR A 1 88 ? 12.113 0.442 -8.885 1.00 72.06 88 THR A CA 1
ATOM 730 C C . THR A 1 88 ? 13.555 0.638 -9.348 1.00 72.06 88 THR A C 1
ATOM 732 O O . THR A 1 88 ? 14.270 -0.350 -9.447 1.00 72.06 88 THR A O 1
ATOM 735 N N . GLU A 1 89 ? 13.970 1.873 -9.637 1.00 66.69 89 GLU A N 1
ATOM 736 C CA . GLU A 1 89 ? 15.298 2.222 -10.164 1.00 66.69 89 GLU A CA 1
ATOM 737 C C . GLU A 1 89 ? 15.503 3.734 -10.015 1.00 66.69 89 GLU A C 1
ATOM 739 O O . GLU A 1 89 ? 14.569 4.485 -10.305 1.00 66.69 89 GLU A O 1
ATOM 744 N N . TYR A 1 90 ? 16.680 4.192 -9.574 1.00 61.69 90 TYR A N 1
ATOM 745 C CA . TYR A 1 90 ? 17.022 5.620 -9.587 1.00 61.69 90 TYR A CA 1
ATOM 746 C C . TYR A 1 90 ? 17.336 6.062 -11.014 1.00 61.69 90 TYR A C 1
ATOM 748 O O . TYR A 1 90 ? 18.087 5.393 -11.717 1.00 61.69 90 TYR A O 1
ATOM 756 N N . ALA A 1 91 ? 16.782 7.194 -11.446 1.00 56.16 91 ALA A N 1
ATOM 757 C CA . ALA A 1 91 ? 17.194 7.778 -12.711 1.00 56.16 91 ALA A CA 1
ATOM 758 C C . ALA A 1 91 ? 18.685 8.146 -12.622 1.00 56.16 91 ALA A C 1
ATOM 760 O O . ALA A 1 91 ? 19.135 8.685 -11.613 1.00 56.16 91 ALA A O 1
ATOM 761 N N . ASN A 1 92 ? 19.448 7.865 -13.683 1.00 50.28 92 ASN A N 1
ATOM 762 C CA . ASN A 1 92 ? 20.899 8.107 -13.771 1.00 50.28 92 ASN A CA 1
ATOM 763 C C . ASN A 1 92 ? 21.309 9.589 -13.633 1.00 50.28 92 ASN A C 1
ATOM 765 O O . ASN A 1 92 ? 22.485 9.925 -13.751 1.00 50.28 92 ASN A O 1
ATOM 769 N N . ASP A 1 93 ? 20.343 10.474 -13.407 1.00 48.81 93 ASP A N 1
ATOM 770 C CA . ASP A 1 93 ? 20.509 11.902 -13.249 1.00 48.81 93 ASP A CA 1
ATOM 771 C C . ASP A 1 93 ? 20.180 12.270 -11.796 1.00 48.81 93 ASP A C 1
ATOM 773 O O . ASP A 1 93 ? 19.092 11.981 -11.296 1.00 48.81 93 ASP A O 1
ATOM 777 N N . VAL A 1 94 ? 21.121 12.916 -11.104 1.00 49.72 94 VAL A N 1
ATOM 778 C CA . VAL A 1 94 ? 21.108 13.180 -9.645 1.00 49.72 94 VAL A CA 1
ATOM 779 C C . VAL A 1 94 ? 19.892 14.023 -9.200 1.00 49.72 94 VAL A C 1
ATOM 781 O O . VAL A 1 94 ? 19.614 14.171 -8.011 1.00 49.72 94 VAL A O 1
ATOM 784 N N . SER A 1 95 ? 19.143 14.572 -10.157 1.00 53.53 95 SER A N 1
ATOM 785 C CA . SER A 1 95 ? 17.955 15.402 -9.958 1.00 53.53 95 SER A CA 1
ATOM 786 C C . SER A 1 95 ? 16.615 14.672 -10.129 1.00 53.53 95 SER A C 1
ATOM 788 O O . SER A 1 95 ? 15.571 15.263 -9.846 1.00 53.53 95 SER A O 1
ATOM 790 N N . GLN A 1 96 ? 16.611 13.410 -10.567 1.00 53.06 96 GLN A N 1
ATOM 791 C CA . GLN A 1 96 ? 15.387 12.671 -10.868 1.00 53.06 96 GLN A CA 1
ATOM 792 C C . GLN A 1 96 ? 15.160 11.543 -9.853 1.00 53.06 96 GLN A C 1
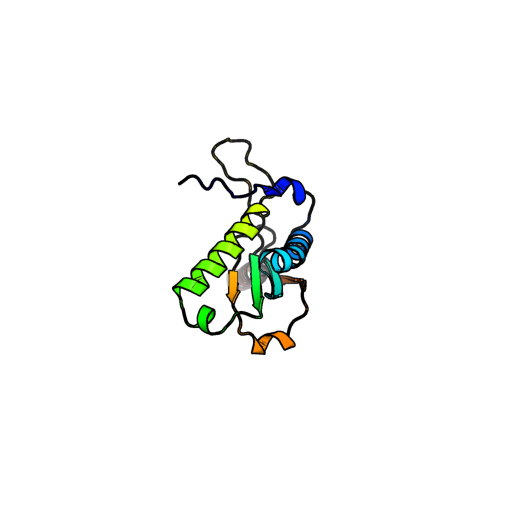ATOM 794 O O . GLN A 1 96 ? 15.954 10.612 -9.717 1.00 53.06 96 GLN A O 1
ATOM 799 N N . PHE A 1 97 ? 14.051 11.637 -9.113 1.00 59.47 97 PHE A N 1
ATOM 800 C CA . PHE A 1 97 ? 13.591 10.565 -8.232 1.00 59.47 97 PHE A CA 1
ATOM 801 C C . PHE A 1 97 ? 13.360 9.294 -9.052 1.00 59.47 97 PHE A C 1
ATOM 803 O O . PHE A 1 97 ? 12.910 9.358 -10.197 1.00 59.47 97 PHE A O 1
ATOM 810 N N . GLY A 1 98 ? 13.695 8.142 -8.474 1.00 66.81 98 GLY A N 1
ATOM 811 C CA . GLY A 1 98 ? 13.541 6.871 -9.161 1.00 66.81 98 GLY A CA 1
ATOM 812 C C . GLY A 1 98 ? 12.107 6.589 -9.614 1.00 66.81 98 GLY A C 1
ATOM 813 O O . GLY A 1 98 ? 11.146 7.154 -9.091 1.00 66.81 98 GLY A O 1
ATOM 814 N N . THR A 1 99 ? 11.950 5.701 -10.596 1.00 75.94 99 THR A N 1
ATOM 815 C CA . THR A 1 99 ? 10.622 5.373 -11.130 1.00 75.94 99 THR A CA 1
ATOM 816 C C . THR A 1 99 ? 9.795 4.681 -10.052 1.00 75.94 99 THR A C 1
ATOM 818 O O . THR A 1 99 ? 10.163 3.606 -9.566 1.00 75.94 99 THR A O 1
ATOM 821 N N . SER A 1 100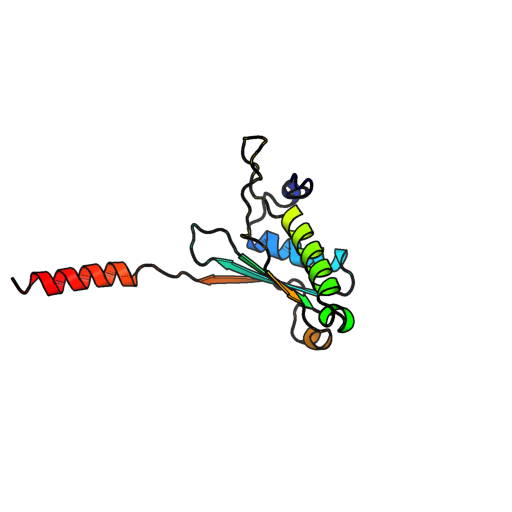 ? 8.678 5.301 -9.675 1.00 79.44 100 SER A N 1
ATOM 822 C CA . SER A 1 100 ? 7.790 4.768 -8.648 1.00 79.44 100 SER A CA 1
ATOM 823 C C . SER A 1 100 ? 7.014 3.549 -9.146 1.00 79.44 100 SER A C 1
ATOM 825 O O . SER A 1 100 ? 6.603 3.480 -10.307 1.00 79.44 100 SER A O 1
ATOM 827 N N . ARG A 1 101 ? 6.809 2.568 -8.263 1.00 83.56 101 ARG A N 1
ATOM 828 C CA . ARG A 1 101 ? 6.083 1.328 -8.586 1.00 83.56 101 ARG A CA 1
ATOM 829 C C . ARG A 1 101 ? 4.578 1.508 -8.449 1.00 83.56 101 ARG A C 1
ATOM 831 O O . ARG A 1 101 ? 3.819 0.957 -9.251 1.00 83.56 101 ARG A O 1
ATOM 838 N N . PHE A 1 102 ? 4.171 2.288 -7.452 1.00 88.12 102 PHE A N 1
ATOM 839 C CA . PHE A 1 102 ? 2.802 2.704 -7.209 1.00 88.12 102 PHE A CA 1
ATOM 840 C C . PHE A 1 102 ? 2.623 4.184 -7.544 1.00 88.12 102 PHE A C 1
ATOM 842 O O . PHE A 1 102 ? 3.427 5.008 -7.131 1.00 88.12 102 PHE A O 1
ATOM 849 N N . MET A 1 103 ? 1.513 4.555 -8.180 1.00 81.44 103 MET A N 1
ATOM 850 C CA . MET A 1 103 ? 1.122 5.945 -8.466 1.00 81.44 103 MET A CA 1
ATOM 851 C C . MET A 1 103 ? 0.749 6.759 -7.203 1.00 81.44 103 MET A C 1
ATOM 853 O O . MET A 1 103 ? 0.169 7.834 -7.311 1.00 81.44 103 MET A O 1
ATOM 857 N N . GLY A 1 104 ? 1.060 6.238 -6.014 1.00 73.81 104 GLY A N 1
ATOM 858 C CA . GLY A 1 104 ? 0.675 6.763 -4.707 1.00 73.81 104 GLY A CA 1
ATOM 859 C C . GLY A 1 104 ? -0.285 5.821 -3.965 1.00 73.81 104 GLY A C 1
ATOM 860 O O . GLY A 1 104 ? -1.129 5.177 -4.603 1.00 73.81 104 GLY A O 1
ATOM 861 N N . PRO A 1 105 ? -0.163 5.702 -2.632 1.00 86.88 105 PRO A N 1
ATOM 862 C CA . PRO A 1 105 ? -1.074 4.900 -1.832 1.00 86.88 105 PRO A CA 1
ATOM 863 C C . PRO A 1 105 ? -2.370 5.657 -1.531 1.00 86.88 105 PRO A C 1
ATOM 865 O O . PRO A 1 105 ? -2.358 6.756 -0.982 1.00 86.88 105 PRO A O 1
ATOM 868 N N . ASN A 1 106 ? -3.506 5.041 -1.837 1.00 91.00 106 ASN A N 1
ATOM 869 C CA . ASN A 1 106 ? -4.806 5.497 -1.362 1.00 91.00 106 ASN A CA 1
ATOM 870 C C . ASN A 1 106 ? -5.096 4.830 -0.015 1.00 91.00 106 ASN A C 1
ATOM 872 O O . ASN A 1 106 ? -5.242 3.612 0.049 1.00 91.00 106 ASN A O 1
ATOM 876 N N . ILE A 1 107 ? -5.142 5.607 1.065 1.00 93.44 107 ILE A N 1
ATOM 877 C CA . ILE A 1 107 ? -5.270 5.073 2.423 1.00 93.44 107 ILE A CA 1
ATOM 878 C C . ILE A 1 107 ? -6.688 5.315 2.927 1.00 93.44 107 ILE A C 1
ATOM 880 O O . ILE A 1 107 ? -7.147 6.451 2.995 1.00 93.44 107 ILE A O 1
ATOM 884 N N . VAL A 1 108 ? -7.363 4.241 3.321 1.00 91.50 108 VAL A N 1
ATOM 885 C CA . VAL A 1 108 ? -8.704 4.283 3.906 1.00 91.50 108 VAL A CA 1
ATOM 886 C C . VAL A 1 108 ? -8.602 3.833 5.356 1.00 91.50 108 VAL A C 1
ATOM 888 O O . VAL A 1 108 ? -8.218 2.695 5.630 1.00 91.50 108 VAL A O 1
ATOM 891 N N . LEU A 1 109 ? -8.921 4.737 6.282 1.00 91.69 109 LEU A N 1
ATOM 892 C CA . LEU A 1 109 ? -8.977 4.438 7.709 1.00 91.69 109 LEU A CA 1
ATOM 893 C C . LEU A 1 109 ? -10.375 3.938 8.074 1.00 91.69 109 LEU A C 1
ATOM 895 O O . LEU A 1 109 ? -11.369 4.534 7.664 1.00 91.69 109 LEU A O 1
ATOM 899 N N . LEU A 1 110 ? -10.436 2.855 8.838 1.00 88.12 110 LEU A N 1
ATOM 900 C CA . LEU A 1 110 ? -11.669 2.162 9.193 1.00 88.12 110 LEU A CA 1
ATOM 901 C C . LEU A 1 110 ? -11.755 1.973 10.706 1.00 88.12 110 LEU A C 1
ATOM 903 O O . LEU A 1 110 ? -10.736 1.852 11.399 1.00 88.12 110 LEU A O 1
ATOM 907 N N . HIS A 1 111 ? -12.984 1.952 11.212 1.00 82.88 111 HIS A N 1
ATOM 908 C CA . HIS A 1 111 ? -13.253 1.885 12.642 1.00 82.88 111 HIS A CA 1
ATOM 909 C C . HIS A 1 111 ? -12.814 0.545 13.248 1.00 82.88 111 HIS A C 1
ATOM 911 O O . HIS A 1 111 ? -12.688 -0.481 12.574 1.00 82.88 111 HIS A O 1
ATOM 917 N N . GLU A 1 112 ? -12.627 0.530 14.569 1.00 76.94 112 GLU A N 1
ATOM 918 C CA . GLU A 1 112 ? -12.290 -0.680 15.329 1.00 76.94 112 GLU A CA 1
ATOM 919 C C . GLU A 1 112 ? -13.309 -1.812 15.163 1.00 76.94 112 GLU A C 1
ATOM 921 O O . GLU A 1 112 ? -12.920 -2.963 14.975 1.00 76.94 112 GLU A O 1
ATOM 926 N N . TYR A 1 113 ? -14.609 -1.505 15.154 1.00 78.38 113 TYR A N 1
ATOM 927 C CA . TYR A 1 113 ? -15.655 -2.527 15.034 1.00 78.38 113 TYR A CA 1
ATOM 928 C C . TYR A 1 113 ? -15.674 -3.222 13.664 1.00 78.38 113 TYR A C 1
ATOM 930 O O . TYR A 1 113 ? -16.259 -4.295 13.522 1.00 78.38 113 TYR A O 1
ATOM 938 N N . GLU A 1 114 ? -15.016 -2.650 12.654 1.00 74.75 114 GLU A N 1
ATOM 939 C CA . GLU A 1 114 ? -14.911 -3.257 11.330 1.00 74.75 114 GLU A CA 1
ATOM 940 C C . GLU A 1 114 ? -13.840 -4.365 11.298 1.00 74.75 114 GLU A C 1
ATOM 942 O O . GLU A 1 114 ? -13.861 -5.196 10.393 1.00 74.75 114 GLU A O 1
ATOM 947 N N . GLN A 1 115 ? -12.960 -4.472 12.310 1.00 66.69 115 GLN A N 1
ATOM 948 C CA . GLN A 1 115 ? -11.837 -5.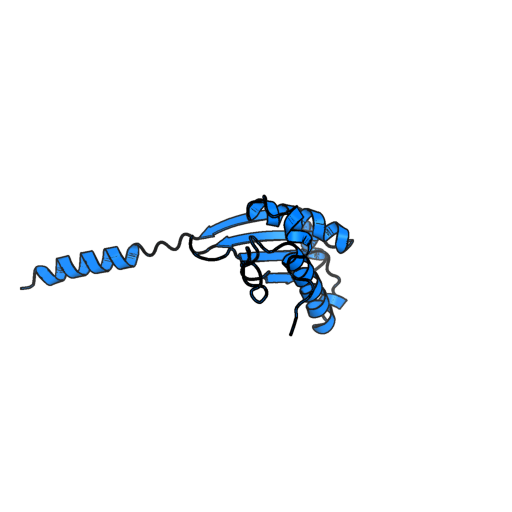429 12.365 1.00 66.69 115 GLN A CA 1
ATOM 949 C C . GLN A 1 115 ? -12.210 -6.884 12.028 1.00 66.69 115 GLN A C 1
ATOM 951 O O . GLN A 1 115 ? -11.422 -7.582 11.386 1.00 66.69 115 GLN A O 1
ATOM 956 N N . GLY A 1 116 ? -13.404 -7.348 12.416 1.00 66.88 116 GLY A N 1
ATOM 957 C CA . GLY A 1 116 ? -13.843 -8.736 12.221 1.00 66.88 116 GLY A CA 1
ATOM 958 C C . GLY A 1 116 ? -13.980 -9.179 10.757 1.00 66.88 116 GLY A C 1
ATOM 959 O O . GLY A 1 116 ? -14.112 -10.372 10.487 1.00 66.88 116 GLY A O 1
ATOM 960 N N . GLN A 1 117 ? -13.933 -8.250 9.800 1.00 66.56 117 GLN A N 1
ATOM 961 C CA . GLN A 1 117 ? -14.087 -8.552 8.375 1.00 66.56 117 GLN A CA 1
ATOM 962 C C . GLN A 1 117 ? -12.755 -8.826 7.654 1.00 66.56 117 GLN A C 1
ATOM 964 O O . GLN A 1 117 ? -12.749 -9.116 6.451 1.00 66.56 117 GLN A O 1
ATOM 969 N N . TYR A 1 118 ? -11.617 -8.767 8.358 1.00 65.19 118 TYR A N 1
ATOM 970 C CA . TYR A 1 118 ? -10.318 -8.634 7.699 1.00 65.19 118 TYR A CA 1
ATOM 971 C C . TYR A 1 118 ? -9.311 -9.720 8.063 1.00 65.19 118 TYR A C 1
ATOM 973 O O . TYR A 1 118 ? -9.201 -10.181 9.195 1.00 65.19 118 TYR A O 1
ATOM 981 N N . LYS A 1 119 ? -8.550 -10.131 7.042 1.00 74.06 119 LYS A N 1
ATOM 982 C CA . LYS A 1 119 ? -7.387 -11.003 7.195 1.00 74.06 119 LYS A CA 1
ATOM 983 C C . LYS A 1 119 ? -6.130 -10.128 7.123 1.00 74.06 119 LYS A C 1
ATOM 985 O O . LYS A 1 119 ? -5.935 -9.480 6.093 1.00 74.06 119 LYS A O 1
ATOM 990 N N . PRO A 1 120 ? -5.293 -10.101 8.165 1.00 70.69 120 PRO A N 1
ATOM 991 C CA . PRO A 1 120 ? -4.034 -9.354 8.175 1.00 70.69 120 PRO A CA 1
ATOM 992 C C . PRO A 1 120 ? -3.122 -9.822 7.042 1.00 70.69 120 PRO A C 1
ATOM 994 O O . PRO A 1 120 ? -3.151 -11.003 6.689 1.00 70.69 120 PRO A O 1
ATOM 997 N N . GLY A 1 121 ? -2.339 -8.923 6.443 1.00 73.88 121 GLY A N 1
ATOM 998 C CA . GLY A 1 121 ? -1.439 -9.304 5.344 1.00 73.88 121 GLY A CA 1
ATOM 999 C C . GLY A 1 121 ? -2.170 -9.647 4.038 1.00 73.88 121 GLY A C 1
ATOM 1000 O O . GLY A 1 121 ? -1.550 -10.052 3.048 1.00 73.88 121 GLY A O 1
ATOM 1001 N N . ARG A 1 122 ? -3.505 -9.513 3.996 1.00 86.88 122 ARG A N 1
ATOM 1002 C CA . ARG A 1 122 ? -4.282 -9.804 2.793 1.00 86.88 122 ARG A CA 1
ATOM 1003 C C . ARG A 1 122 ? -3.950 -8.778 1.723 1.00 86.88 122 ARG A C 1
ATOM 1005 O O . ARG A 1 122 ? -4.227 -7.591 1.863 1.00 86.88 122 ARG A O 1
ATOM 1012 N N . VAL A 1 123 ? -3.434 -9.290 0.613 1.00 86.19 123 VAL A N 1
ATOM 1013 C CA . VAL A 1 123 ? -3.224 -8.532 -0.616 1.00 86.19 123 VAL A CA 1
ATOM 1014 C C . VAL A 1 123 ? -4.109 -9.116 -1.700 1.00 86.19 123 VAL A C 1
ATOM 1016 O O . VAL A 1 123 ? -3.999 -10.299 -2.027 1.00 86.19 123 VAL A O 1
ATOM 1019 N N . SER A 1 124 ? -4.985 -8.285 -2.255 1.00 87.12 124 SER A N 1
ATOM 1020 C CA . SER A 1 124 ? -5.785 -8.623 -3.432 1.00 87.12 124 SER A CA 1
ATOM 1021 C C . SER A 1 124 ? -5.153 -7.987 -4.666 1.00 87.12 124 SER A C 1
ATOM 1023 O O . SER A 1 124 ? -4.874 -6.794 -4.666 1.00 87.12 124 SER A O 1
ATOM 1025 N N . VAL A 1 125 ? -4.941 -8.764 -5.727 1.00 85.31 125 VAL A N 1
ATOM 1026 C CA . VAL A 1 125 ? -4.410 -8.256 -7.001 1.00 85.31 125 VAL A CA 1
ATOM 1027 C C . VAL A 1 125 ? -5.549 -8.219 -8.012 1.00 85.31 125 VAL A C 1
ATOM 1029 O O . VAL A 1 125 ? -6.158 -9.257 -8.275 1.00 85.31 125 VAL A O 1
ATOM 1032 N N . ARG A 1 126 ? -5.853 -7.051 -8.586 1.00 82.69 126 ARG A N 1
ATOM 1033 C CA . ARG A 1 126 ? -6.888 -6.906 -9.621 1.00 82.69 126 ARG A CA 1
ATOM 1034 C C . ARG A 1 126 ? -6.286 -6.404 -10.926 1.00 82.69 126 ARG A C 1
ATOM 1036 O O . ARG A 1 126 ? -5.531 -5.439 -10.952 1.00 82.69 126 ARG A O 1
ATOM 1043 N N . HIS A 1 127 ? -6.664 -7.044 -12.024 1.00 73.31 127 HIS A N 1
ATOM 1044 C CA . HIS A 1 127 ? -6.295 -6.613 -13.366 1.00 73.31 127 HIS A CA 1
ATOM 1045 C C . HIS A 1 127 ? -7.551 -6.154 -14.094 1.00 73.31 127 HIS A C 1
ATOM 1047 O O . HIS A 1 127 ? -8.360 -6.980 -14.516 1.00 73.31 127 HIS A O 1
ATOM 1053 N N . TYR A 1 128 ? -7.719 -4.843 -14.245 1.00 68.81 128 TYR A N 1
ATOM 1054 C CA . TYR A 1 128 ? -8.790 -4.295 -15.066 1.00 68.81 128 TYR A CA 1
ATOM 1055 C C . TYR A 1 128 ? -8.222 -4.076 -16.457 1.00 68.81 128 TYR A C 1
ATOM 1057 O O . TYR A 1 128 ? -7.755 -2.992 -16.763 1.00 68.81 128 TYR A O 1
ATOM 1065 N N . TYR A 1 129 ? -8.202 -5.103 -17.304 1.00 60.69 129 TYR A N 1
ATOM 1066 C CA . TYR A 1 129 ? -7.865 -4.888 -18.708 1.00 60.69 129 TYR A CA 1
ATOM 1067 C C . TYR A 1 129 ? -9.036 -4.163 -19.374 1.00 60.69 129 TYR A C 1
ATOM 1069 O O . TYR A 1 129 ? -9.921 -4.802 -19.947 1.00 60.69 129 TYR A O 1
ATOM 1077 N N . ILE A 1 130 ? -9.055 -2.828 -19.308 1.00 56.09 130 ILE A N 1
ATOM 1078 C CA . ILE A 1 130 ? -9.907 -2.035 -20.195 1.00 56.09 130 ILE A CA 1
ATOM 1079 C C . ILE A 1 130 ? -9.288 -2.194 -21.578 1.00 56.09 130 ILE A C 1
ATOM 1081 O O . ILE A 1 130 ? -8.382 -1.471 -21.981 1.00 56.09 130 ILE A O 1
ATOM 1085 N N . THR A 1 131 ? -9.686 -3.248 -22.282 1.00 50.78 131 THR A N 1
ATOM 1086 C CA . THR A 1 131 ? -9.234 -3.433 -23.651 1.00 50.78 131 THR A CA 1
ATOM 1087 C C . THR A 1 131 ? -9.832 -2.304 -24.484 1.00 50.78 131 THR A C 1
ATOM 1089 O O . THR A 1 131 ? -11.041 -2.250 -24.663 1.00 50.78 131 THR A O 1
ATOM 1092 N N . ASP A 1 132 ? -8.991 -1.454 -25.078 1.00 49.75 132 ASP A N 1
ATOM 1093 C CA . ASP A 1 132 ? -9.353 -0.484 -26.136 1.00 49.75 132 ASP A CA 1
ATOM 1094 C C . ASP A 1 132 ? -9.912 -1.161 -27.417 1.00 49.75 132 ASP A C 1
ATOM 1096 O O . ASP A 1 132 ? -10.085 -0.543 -28.472 1.00 49.75 132 ASP A O 1
ATOM 1100 N N . LYS A 1 133 ? -10.208 -2.465 -27.355 1.00 52.69 133 LYS A N 1
ATOM 1101 C CA . LYS A 1 133 ? -10.689 -3.279 -28.466 1.00 52.69 133 LYS A CA 1
ATOM 1102 C C . LYS A 1 133 ? -12.057 -2.868 -29.025 1.00 52.69 133 LYS A C 1
ATOM 1104 O O . LYS A 1 133 ? -12.182 -2.986 -30.246 1.00 52.69 133 LYS A O 1
ATOM 1109 N N . PRO A 1 134 ? -13.063 -2.365 -28.272 1.00 55.41 134 PRO A N 1
ATOM 1110 C CA . PRO A 1 134 ? -14.353 -2.087 -28.893 1.00 55.41 134 PRO A CA 1
ATOM 1111 C C . PRO A 1 134 ? -14.271 -0.905 -29.861 1.00 55.41 134 PRO A C 1
ATOM 1113 O O . PRO A 1 134 ? -14.963 -0.922 -30.871 1.00 55.41 134 PRO A O 1
ATOM 1116 N N . ARG A 1 135 ? -13.370 0.064 -29.640 1.00 56.69 135 ARG A N 1
ATOM 1117 C CA . ARG A 1 135 ? -13.256 1.256 -30.492 1.00 56.69 135 ARG A CA 1
ATOM 1118 C C . ARG A 1 135 ? -12.683 0.943 -31.880 1.00 56.69 135 ARG A C 1
ATOM 1120 O O . ARG A 1 135 ? -13.251 1.366 -32.882 1.00 56.69 135 ARG A O 1
ATOM 1127 N N . ARG A 1 136 ? -11.625 0.126 -31.960 1.00 56.09 136 ARG A N 1
ATOM 1128 C CA . ARG A 1 136 ? -11.032 -0.292 -33.250 1.00 56.09 136 ARG A CA 1
ATOM 1129 C C . ARG A 1 136 ? -11.926 -1.258 -34.031 1.00 56.09 136 ARG A C 1
ATOM 1131 O O . ARG A 1 136 ? -11.896 -1.258 -35.259 1.00 56.09 136 ARG A O 1
ATOM 1138 N N . LEU A 1 137 ? -12.720 -2.078 -33.334 1.00 61.97 137 LEU A N 1
ATOM 1139 C CA . LEU A 1 137 ? -13.712 -2.939 -33.981 1.00 61.97 137 LEU A CA 1
ATOM 1140 C C . LEU A 1 137 ? -14.867 -2.103 -34.551 1.00 61.97 137 LEU A C 1
ATOM 1142 O O . LEU A 1 137 ? -15.275 -2.333 -35.684 1.00 61.97 137 LEU A O 1
ATOM 1146 N N . TRP A 1 138 ? -15.331 -1.089 -33.813 1.00 66.75 138 TRP A N 1
ATOM 1147 C CA . TRP A 1 138 ? -16.376 -0.168 -34.270 1.00 66.75 138 TRP A CA 1
ATOM 1148 C C . TRP A 1 138 ? -15.952 0.681 -35.469 1.00 66.75 138 TRP A C 1
ATOM 1150 O O . TRP A 1 138 ? -16.739 0.858 -36.391 1.00 66.75 138 TRP A O 1
ATOM 1160 N N . GLU A 1 139 ? -14.712 1.172 -35.503 1.00 65.75 139 GLU A N 1
ATOM 1161 C CA . GLU A 1 139 ? -14.180 1.911 -36.657 1.00 65.75 139 GLU A CA 1
ATOM 1162 C C . GLU A 1 139 ? -14.081 1.021 -37.911 1.00 65.75 139 GLU A C 1
ATOM 1164 O O . GLU A 1 139 ? -14.423 1.470 -39.004 1.00 65.75 139 GLU A O 1
ATOM 1169 N N . LYS A 1 140 ? -13.713 -0.262 -37.755 1.00 63.41 140 LYS A N 1
ATOM 1170 C CA . LYS A 1 140 ? -13.734 -1.252 -38.850 1.00 63.41 140 LYS A CA 1
ATOM 1171 C C . LYS A 1 140 ? -15.144 -1.595 -39.324 1.00 63.41 140 LYS A C 1
ATOM 1173 O O . LYS A 1 140 ? -15.366 -1.719 -40.521 1.00 63.41 140 LYS A O 1
ATOM 1178 N N . VAL A 1 141 ? -16.094 -1.755 -38.406 1.00 72.31 141 VAL A N 1
ATOM 1179 C CA . VAL A 1 141 ? -17.499 -2.012 -38.754 1.00 72.31 141 VAL A CA 1
ATOM 1180 C C . VAL A 1 141 ? -18.089 -0.791 -39.460 1.00 72.31 141 VAL A C 1
ATOM 1182 O O . VAL A 1 141 ? -18.699 -0.928 -40.517 1.00 72.31 141 VAL A O 1
ATOM 1185 N N . ARG A 1 142 ? -17.836 0.417 -38.946 1.00 67.75 142 ARG A N 1
ATOM 1186 C CA . ARG A 1 142 ? -18.278 1.667 -39.569 1.00 67.75 142 ARG A CA 1
ATOM 1187 C C . ARG A 1 142 ? -17.721 1.818 -40.982 1.00 67.75 142 ARG A C 1
ATOM 1189 O O . ARG A 1 142 ? -18.508 2.117 -41.869 1.00 67.75 142 ARG A O 1
ATOM 1196 N N . SER A 1 143 ? -16.426 1.571 -41.214 1.00 62.56 143 SER A N 1
ATOM 1197 C CA . SER A 1 143 ? -15.851 1.668 -42.565 1.00 62.56 143 SER A CA 1
ATOM 1198 C C . SER A 1 143 ? -16.440 0.640 -43.536 1.00 62.56 143 SER A C 1
ATOM 1200 O O . SER A 1 143 ? -16.670 0.976 -44.696 1.00 62.56 143 SER A O 1
ATOM 1202 N N . PHE A 1 144 ? -16.762 -0.566 -43.056 1.00 66.56 144 PHE A N 1
ATOM 1203 C CA . PHE A 1 144 ? -17.409 -1.611 -43.851 1.00 66.56 144 PHE A CA 1
ATOM 1204 C C . PHE A 1 144 ? -18.838 -1.225 -44.266 1.00 66.56 144 PHE A C 1
ATOM 1206 O O . PHE A 1 144 ? -19.201 -1.369 -45.429 1.00 66.56 144 PHE A O 1
ATOM 1213 N N . PHE A 1 145 ? -19.630 -0.663 -43.347 1.00 66.88 145 PHE A N 1
ATOM 1214 C CA . PHE A 1 145 ? -20.997 -0.218 -43.645 1.00 66.88 145 PHE A CA 1
ATOM 1215 C C . PHE A 1 145 ? -21.051 1.084 -44.460 1.00 66.88 145 PHE A C 1
ATOM 1217 O O . PHE A 1 145 ? -21.921 1.227 -45.314 1.00 66.88 145 PHE A O 1
ATOM 1224 N N . THR A 1 146 ? -20.119 2.025 -44.270 1.00 59.47 146 THR A N 1
ATOM 1225 C CA . THR A 1 146 ? -20.076 3.258 -45.083 1.00 59.47 146 THR A CA 1
ATOM 1226 C C . THR A 1 146 ? -19.471 3.058 -46.473 1.00 59.47 146 THR A C 1
ATOM 1228 O O . THR A 1 146 ? -19.722 3.871 -47.355 1.00 59.47 146 THR A O 1
ATOM 1231 N N . GLY A 1 147 ? -18.688 1.994 -46.691 1.00 54.09 147 GLY A N 1
ATOM 1232 C CA . GLY A 1 147 ? -18.127 1.655 -48.004 1.00 54.09 147 GLY A CA 1
ATOM 1233 C C . GLY A 1 147 ? -19.127 1.022 -48.978 1.00 54.09 147 GLY A C 1
ATOM 1234 O O . GLY A 1 147 ? -18.843 0.970 -50.167 1.00 54.09 147 GLY A O 1
ATOM 1235 N N . TRP A 1 148 ? -20.288 0.565 -48.497 1.00 51.06 148 TRP A N 1
ATOM 1236 C CA . TRP A 1 148 ? -21.313 -0.104 -49.312 1.00 51.06 148 TRP A CA 1
ATOM 1237 C C . TRP A 1 148 ? -22.418 0.841 -49.825 1.00 51.06 148 TRP A C 1
ATOM 1239 O O . TRP A 1 148 ? -23.236 0.454 -50.649 1.00 51.06 148 TRP A O 1
ATOM 1249 N N . LEU A 1 149 ? -22.433 2.092 -49.354 1.00 49.12 149 LEU A N 1
ATOM 1250 C CA . LEU A 1 149 ? -23.391 3.144 -49.731 1.00 49.12 149 LEU A CA 1
ATOM 1251 C C . LEU A 1 149 ? -22.859 4.081 -50.834 1.00 49.12 149 LEU A C 1
ATOM 1253 O O . LEU A 1 149 ? -23.350 5.201 -50.979 1.00 49.12 149 LEU A O 1
ATOM 1257 N N . ARG A 1 150 ? -21.842 3.647 -51.587 1.00 42.25 150 ARG A N 1
ATOM 1258 C CA . ARG A 1 150 ? -21.243 4.407 -52.686 1.00 42.25 150 ARG A CA 1
ATOM 1259 C C . ARG A 1 150 ? -21.264 3.621 -53.985 1.00 42.25 150 ARG A C 1
ATOM 1261 O O . ARG A 1 150 ? -20.942 2.415 -53.927 1.00 42.25 150 ARG A O 1
#

Sequence (150 aa):
MQYPYIGRRFHETERLSVPQLARHLMDELPRQFGGLWFSATVYRYRADQPWTIDVQVFGVASNVLDSSHHSHRLMGRIAELIDEYNITEYANDVSQFGTSRFMGPNIVLLHEYEQGQYKPGRVSVRHYYITDKPRRLWEKVRSFFTGWLR

Foldseek 3Di:
DDPPQFQQCQVVPLPPDPLRLQLVLLVVVCVVPPQKFKEWEWEDQDPPDAIAIEIEIEADAVVQVVDPVNVVVVVVVSQSVSRNNFANDQDPDPPGGHDGRHPTYRYHYDYHVCVVVDDRSHYHYDYNHPPPPVVVVVVVVVCVVVVVVD